Protein AF-A0A9W6P6D6-F1 (afdb_monomer_lite)

Organism: NCBI:txid1670832

Radius of gyration: 20.71 Å; chains: 1; bounding box: 41×40×72 Å

Secondary structure (DSSP, 8-state):
--------PPPPHHHHHHHHHHHHHHHHHHHH--HHHHHHHHHH-PPPPHHHHHHHHHHHHHTSSPPPTTPPPP-HHHHHHHHHHHHHHHHHHHHHHHHHHHHHHHTT--HHHHHHHTT-S-HHHHHHHHHHHHHHHHS--

pLDDT: mean 91.26, std 12.74, range [40.59, 98.44]

Structure (mmCIF, N/CA/C/O backbone):
data_AF-A0A9W6P6D6-F1
#
_entry.id   AF-A0A9W6P6D6-F1
#
loop_
_atom_site.group_PDB
_atom_site.id
_atom_site.type_symbol
_atom_site.label_atom_id
_atom_site.label_alt_id
_atom_site.label_comp_id
_atom_site.label_asym_id
_atom_site.label_entity_id
_atom_site.label_seq_id
_atom_site.pdbx_PDB_ins_code
_atom_site.Cartn_x
_atom_site.Cartn_y
_atom_site.Cartn_z
_atom_site.occupancy
_atom_site.B_iso_or_equiv
_atom_site.auth_seq_id
_atom_site.auth_comp_id
_atom_site.auth_asym_id
_atom_site.auth_atom_id
_atom_site.pdbx_PDB_model_num
ATOM 1 N N . MET A 1 1 ? -15.716 -27.590 -46.804 1.00 40.59 1 MET A N 1
ATOM 2 C CA . MET A 1 1 ? -14.599 -27.051 -46.006 1.00 40.59 1 MET A CA 1
ATOM 3 C C . MET A 1 1 ? -15.195 -25.918 -45.192 1.00 40.59 1 MET A C 1
ATOM 5 O O . MET A 1 1 ? -15.307 -24.810 -45.694 1.00 40.59 1 MET A O 1
ATOM 9 N N . THR A 1 2 ? -15.775 -26.248 -44.042 1.00 42.28 2 THR A N 1
ATOM 10 C CA . THR A 1 2 ? -16.502 -25.291 -43.199 1.00 42.28 2 THR A CA 1
ATOM 11 C C . THR A 1 2 ? -15.470 -24.690 -42.257 1.00 42.28 2 THR A C 1
ATOM 13 O O . THR A 1 2 ? -14.882 -25.422 -41.468 1.00 42.28 2 THR A O 1
ATOM 16 N N . GLN A 1 3 ? -15.152 -23.410 -42.443 1.00 51.62 3 GLN A N 1
ATOM 17 C CA . GLN A 1 3 ? -14.299 -22.668 -41.520 1.00 51.62 3 GLN A CA 1
ATOM 18 C C . GLN A 1 3 ? -15.080 -22.460 -40.224 1.00 51.62 3 GLN A C 1
ATOM 20 O O . GLN A 1 3 ? -16.169 -21.894 -40.255 1.00 51.62 3 GLN A O 1
ATOM 25 N N . ASP A 1 4 ? -14.519 -22.956 -39.124 1.00 48.38 4 ASP A N 1
ATOM 26 C CA . ASP A 1 4 ? -14.929 -22.610 -37.769 1.00 48.38 4 ASP A CA 1
ATOM 27 C C . ASP A 1 4 ? -14.768 -21.096 -37.581 1.00 48.38 4 ASP A C 1
ATOM 29 O O . ASP A 1 4 ? -13.649 -20.577 -37.531 1.00 48.38 4 ASP A O 1
ATOM 33 N N . ASP A 1 5 ? -15.893 -20.391 -37.481 1.00 54.53 5 ASP A N 1
ATOM 34 C CA . ASP A 1 5 ? -15.951 -19.043 -36.926 1.00 54.53 5 ASP A CA 1
ATOM 35 C C . ASP A 1 5 ? -15.635 -19.155 -35.430 1.00 54.53 5 ASP A C 1
ATOM 37 O O . ASP A 1 5 ? -16.515 -19.380 -34.599 1.00 54.53 5 ASP A O 1
ATOM 41 N N . ALA A 1 6 ? -14.350 -19.056 -35.082 1.00 57.62 6 ALA A N 1
ATOM 42 C CA . ALA A 1 6 ? -13.925 -18.942 -33.696 1.00 57.62 6 ALA A CA 1
ATOM 43 C C . ALA A 1 6 ? -14.524 -17.655 -33.106 1.00 57.62 6 ALA A C 1
ATOM 45 O O . ALA A 1 6 ? -14.069 -16.544 -33.384 1.00 57.62 6 ALA A O 1
ATOM 46 N N . GLU A 1 7 ? -15.587 -17.826 -32.324 1.00 60.75 7 GLU A N 1
ATOM 47 C CA . GLU A 1 7 ? -16.322 -16.769 -31.644 1.00 60.75 7 GLU A CA 1
ATOM 48 C C . GLU A 1 7 ? -15.357 -15.930 -30.788 1.00 60.75 7 GLU A C 1
ATOM 50 O O . GLU A 1 7 ? -14.690 -16.427 -29.878 1.00 60.75 7 GLU A O 1
ATOM 55 N N . PHE A 1 8 ? -15.232 -14.639 -31.108 1.00 62.75 8 PHE A N 1
ATOM 56 C CA . PHE A 1 8 ? -14.437 -13.706 -30.316 1.00 62.75 8 PHE A CA 1
ATOM 57 C C . PHE A 1 8 ? -15.121 -13.478 -28.961 1.00 62.75 8 PHE A C 1
ATOM 59 O O . PHE A 1 8 ? -16.024 -12.650 -28.828 1.00 62.75 8 PHE A O 1
ATOM 66 N N . THR A 1 9 ? -14.673 -14.196 -27.936 1.00 68.88 9 THR A N 1
ATOM 67 C CA . THR A 1 9 ? -15.113 -13.979 -26.555 1.00 68.88 9 THR A CA 1
ATOM 68 C C . THR A 1 9 ? -14.370 -12.779 -25.971 1.00 68.88 9 THR A C 1
ATOM 70 O O . THR A 1 9 ? -13.143 -12.788 -25.863 1.00 68.88 9 THR A O 1
ATOM 73 N N . ARG A 1 10 ? -15.097 -11.720 -25.578 1.00 64.44 10 ARG A N 1
ATOM 74 C CA . ARG A 1 10 ? -14.488 -10.597 -24.845 1.00 64.44 10 ARG A CA 1
ATOM 75 C C . ARG A 1 10 ? -13.901 -11.119 -23.528 1.00 64.44 10 ARG A C 1
ATOM 77 O O . ARG A 1 10 ? -14.631 -11.796 -22.806 1.00 64.44 10 ARG A O 1
ATOM 84 N N . PRO A 1 11 ? -12.645 -10.775 -23.185 1.00 69.88 11 PRO A N 1
ATOM 85 C CA . PRO A 1 11 ? -12.069 -11.154 -21.903 1.00 69.88 11 PRO A CA 1
ATOM 86 C C . PRO A 1 11 ? -12.940 -10.645 -20.759 1.00 69.88 11 PRO A C 1
ATOM 88 O O . PRO A 1 11 ? -13.434 -9.512 -20.822 1.00 69.88 11 PRO A O 1
ATOM 91 N N . ASP A 1 12 ? -13.088 -11.454 -19.711 1.00 79.62 12 ASP A N 1
ATOM 92 C CA . ASP A 1 12 ? -13.681 -11.007 -18.456 1.00 79.62 12 ASP A CA 1
ATOM 93 C C . ASP A 1 12 ? -12.944 -9.730 -17.994 1.00 79.62 12 ASP A C 1
ATOM 95 O O . ASP A 1 12 ? -11.715 -9.745 -17.847 1.00 79.62 12 ASP A O 1
ATOM 99 N N . PRO A 1 13 ? -13.647 -8.595 -17.800 1.00 76.62 13 PRO A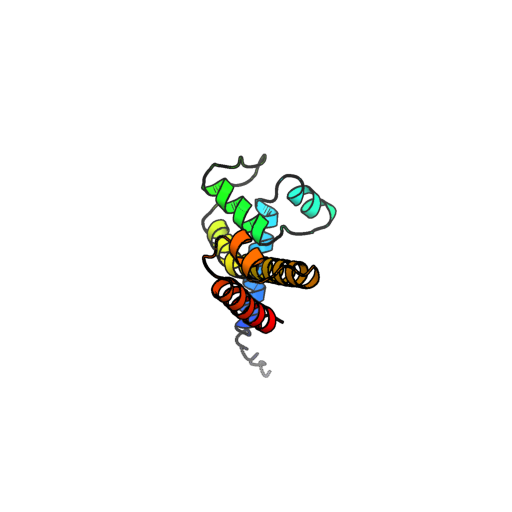 N 1
ATOM 100 C CA . PRO A 1 13 ? -13.029 -7.355 -17.346 1.00 76.62 13 PRO A CA 1
ATOM 101 C C . PRO A 1 13 ? -12.206 -7.521 -16.066 1.00 76.62 13 PRO A C 1
ATOM 103 O O . PRO A 1 13 ? -11.204 -6.817 -15.883 1.00 76.62 13 PRO A O 1
ATOM 106 N N . GLU A 1 14 ? -12.604 -8.442 -15.186 1.00 78.94 14 GLU A N 1
ATOM 107 C CA . GLU A 1 14 ? -11.880 -8.729 -13.958 1.00 78.94 14 GLU A CA 1
ATOM 108 C C . GLU A 1 14 ? -10.587 -9.503 -14.223 1.00 78.94 14 GLU A C 1
ATOM 110 O O . GLU A 1 14 ? -9.527 -9.117 -13.726 1.00 78.94 14 GLU A O 1
ATOM 115 N N . GLU A 1 15 ? -10.639 -10.537 -15.057 1.00 79.81 15 GLU A N 1
ATOM 116 C CA . GLU A 1 15 ? -9.456 -11.261 -15.518 1.00 79.81 15 GLU A CA 1
ATOM 117 C C . GLU A 1 15 ? -8.468 -10.334 -16.237 1.00 79.81 15 GLU A C 1
ATOM 119 O O . GLU A 1 15 ? -7.281 -10.305 -15.911 1.00 79.81 15 GLU A O 1
ATOM 124 N N . ALA A 1 16 ? -8.959 -9.484 -17.141 1.00 82.94 16 ALA A N 1
ATOM 125 C CA . ALA A 1 16 ? -8.139 -8.490 -17.825 1.00 82.94 16 ALA A CA 1
ATOM 126 C C . ALA A 1 16 ? -7.477 -7.518 -16.834 1.00 82.94 16 ALA A C 1
ATOM 128 O O . ALA A 1 16 ? -6.328 -7.115 -17.024 1.00 82.94 16 ALA A O 1
ATOM 129 N N . ARG A 1 17 ? -8.177 -7.144 -15.754 1.00 80.88 17 ARG A N 1
ATOM 130 C CA . ARG A 1 17 ? -7.610 -6.340 -14.664 1.00 80.88 17 ARG A CA 1
ATOM 131 C C . ARG A 1 17 ? -6.525 -7.110 -13.908 1.00 80.88 17 ARG A C 1
ATOM 133 O O . ARG A 1 17 ? -5.449 -6.546 -13.723 1.00 80.88 17 ARG A O 1
ATOM 140 N N . ARG A 1 18 ? -6.765 -8.366 -13.513 1.00 86.56 18 ARG A N 1
ATOM 141 C CA . ARG A 1 18 ? -5.768 -9.211 -12.823 1.00 86.56 18 ARG A CA 1
ATOM 142 C C . ARG A 1 18 ? -4.502 -9.379 -13.664 1.00 86.56 18 ARG A C 1
ATOM 144 O O . ARG A 1 18 ? -3.403 -9.166 -13.158 1.00 86.56 18 ARG A O 1
ATOM 151 N N . ASN A 1 19 ? -4.656 -9.644 -14.960 1.00 90.00 19 ASN A N 1
ATOM 152 C CA . ASN A 1 19 ? -3.536 -9.801 -15.889 1.00 90.00 19 ASN A CA 1
ATOM 153 C C . ASN A 1 19 ? -2.708 -8.513 -16.007 1.00 90.00 19 ASN A C 1
ATOM 155 O O . ASN A 1 19 ? -1.481 -8.570 -15.959 1.00 90.00 19 ASN A O 1
ATOM 159 N N . ARG A 1 20 ? -3.356 -7.338 -16.084 1.00 92.75 20 ARG A N 1
ATOM 160 C CA . ARG A 1 20 ? -2.651 -6.040 -16.077 1.00 92.75 20 ARG A CA 1
ATOM 161 C C . ARG A 1 20 ? -1.864 -5.813 -14.790 1.00 92.75 20 ARG A C 1
ATOM 163 O O . ARG A 1 20 ? -0.733 -5.344 -14.850 1.00 92.75 20 ARG A O 1
ATOM 170 N N . VAL A 1 21 ? -2.455 -6.146 -13.646 1.00 96.06 21 VAL A N 1
ATOM 171 C CA . VAL A 1 21 ? -1.824 -5.987 -12.331 1.00 96.06 21 VAL A CA 1
ATOM 172 C C . VAL A 1 21 ? -0.591 -6.886 -12.204 1.00 96.06 21 VAL A C 1
ATOM 174 O O . VAL A 1 21 ? 0.478 -6.408 -11.829 1.00 96.06 21 VAL A O 1
ATOM 177 N N . TYR A 1 22 ? -0.697 -8.160 -12.587 1.00 95.19 22 TYR A N 1
ATOM 178 C CA . TYR A 1 22 ? 0.441 -9.079 -12.562 1.00 95.19 22 TYR A CA 1
ATOM 179 C C . TYR A 1 22 ? 1.551 -8.654 -13.537 1.00 95.19 22 TYR A C 1
ATOM 181 O O . TYR A 1 22 ? 2.719 -8.593 -13.154 1.00 95.19 22 TYR A O 1
ATOM 189 N N . ALA A 1 23 ? 1.194 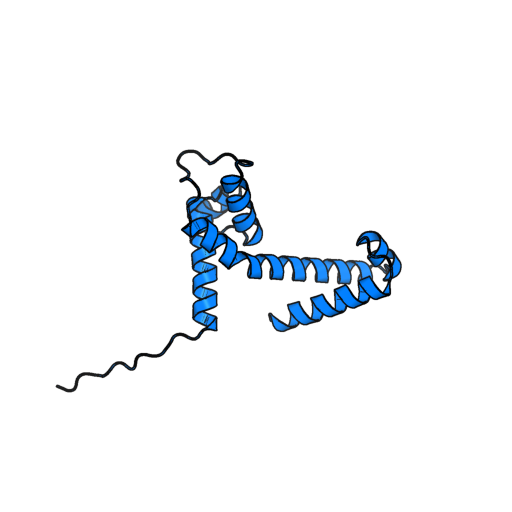-8.281 -14.770 1.00 97.50 23 ALA A N 1
ATOM 190 C CA . ALA A 1 23 ? 2.155 -7.798 -15.763 1.00 97.50 23 ALA A CA 1
ATOM 191 C C . ALA A 1 23 ? 2.887 -6.527 -15.297 1.00 97.50 23 ALA A C 1
ATOM 193 O O . ALA A 1 23 ? 4.097 -6.406 -15.487 1.00 97.50 23 ALA A O 1
ATOM 194 N N . ALA A 1 24 ? 2.174 -5.604 -14.642 1.00 98.31 24 ALA A N 1
ATOM 195 C CA . ALA A 1 24 ? 2.768 -4.417 -14.037 1.00 98.31 24 ALA A CA 1
ATOM 196 C C . ALA A 1 24 ? 3.789 -4.786 -12.949 1.00 98.31 24 ALA A C 1
ATOM 198 O O . ALA A 1 24 ? 4.905 -4.266 -12.960 1.00 98.31 24 ALA A O 1
ATOM 199 N N . LEU A 1 25 ? 3.446 -5.717 -12.052 1.00 98.31 25 LEU A N 1
ATOM 200 C CA . LEU A 1 25 ? 4.353 -6.159 -10.991 1.00 98.31 25 LEU A CA 1
ATOM 201 C C . LEU A 1 25 ? 5.621 -6.820 -11.547 1.00 98.31 25 LEU A C 1
ATOM 203 O O . LEU A 1 25 ? 6.719 -6.545 -11.058 1.00 98.31 25 LEU A O 1
ATOM 207 N N . MET A 1 26 ? 5.482 -7.659 -12.580 1.00 98.06 26 MET A N 1
ATOM 208 C CA . MET A 1 26 ? 6.623 -8.333 -13.212 1.00 98.06 26 MET A CA 1
ATOM 209 C C . MET A 1 26 ? 7.545 -7.333 -13.882 1.00 98.06 26 MET A C 1
ATOM 211 O O . MET A 1 26 ? 8.740 -7.337 -13.598 1.00 98.06 26 MET A O 1
ATOM 215 N N . ARG A 1 27 ? 6.988 -6.407 -14.671 1.00 97.81 27 ARG A N 1
ATOM 216 C CA . ARG A 1 27 ? 7.765 -5.350 -15.321 1.00 97.81 27 ARG A CA 1
ATOM 217 C C . ARG A 1 27 ? 8.631 -4.591 -14.316 1.00 97.81 27 ARG A C 1
ATOM 219 O O . ARG A 1 27 ? 9.829 -4.425 -14.540 1.00 97.81 27 ARG A O 1
ATOM 226 N N . LEU A 1 28 ? 8.027 -4.126 -13.222 1.00 98.31 28 LEU A N 1
ATOM 227 C CA . LEU A 1 28 ? 8.746 -3.333 -12.227 1.00 98.31 28 LEU A CA 1
ATOM 228 C C . LEU A 1 28 ? 9.773 -4.163 -11.462 1.00 98.31 28 LEU A C 1
ATOM 230 O O . LEU A 1 28 ? 10.871 -3.676 -11.212 1.00 98.31 28 LEU A O 1
ATOM 234 N N . THR A 1 29 ? 9.450 -5.413 -11.128 1.00 97.81 29 THR A N 1
ATOM 235 C CA . THR A 1 29 ? 10.397 -6.337 -10.485 1.00 97.81 29 THR A CA 1
ATOM 236 C C . THR A 1 29 ? 11.617 -6.566 -11.373 1.00 97.81 29 THR A C 1
ATOM 238 O O . THR A 1 29 ? 12.749 -6.389 -10.931 1.00 97.81 29 THR A O 1
ATOM 241 N N . GLU A 1 30 ? 11.406 -6.925 -12.637 1.00 96.38 30 GLU A N 1
ATOM 242 C CA . GLU A 1 30 ? 12.489 -7.232 -13.568 1.00 96.38 30 GLU A CA 1
ATOM 243 C C . GLU A 1 30 ? 13.424 -6.038 -13.761 1.00 96.38 30 GLU A C 1
ATOM 245 O O . GLU A 1 30 ? 14.647 -6.185 -13.661 1.00 96.38 30 GLU A O 1
ATOM 250 N N . ARG A 1 31 ? 12.845 -4.854 -13.979 1.00 97.00 31 ARG A N 1
ATOM 251 C CA . ARG A 1 31 ? 13.597 -3.632 -14.267 1.00 97.00 31 ARG A CA 1
ATOM 252 C C . ARG A 1 31 ? 14.245 -3.037 -13.024 1.00 97.00 31 ARG A C 1
ATOM 254 O O . ARG A 1 31 ? 15.428 -2.733 -13.071 1.00 97.00 31 ARG A O 1
ATOM 261 N N . HIS A 1 32 ? 13.518 -2.942 -11.912 1.00 97.62 32 HIS A N 1
ATOM 262 C CA . HIS A 1 32 ? 13.884 -2.037 -10.818 1.00 97.62 32 HIS A CA 1
ATOM 263 C C . HIS A 1 32 ? 14.105 -2.694 -9.454 1.00 97.62 32 HIS A C 1
ATOM 265 O O . HIS A 1 32 ? 14.446 -1.989 -8.503 1.00 97.62 32 HIS A O 1
ATOM 271 N N . ALA A 1 33 ? 13.947 -4.018 -9.318 1.00 95.88 33 ALA A N 1
ATOM 272 C CA . ALA A 1 33 ? 14.278 -4.685 -8.058 1.00 95.88 33 ALA A CA 1
ATOM 273 C C . ALA A 1 33 ? 15.735 -4.394 -7.653 1.00 95.88 33 ALA A C 1
ATOM 275 O O . ALA A 1 33 ? 16.653 -4.449 -8.477 1.00 95.88 33 ALA A O 1
ATOM 276 N N . ALA A 1 34 ? 15.959 -4.107 -6.374 1.00 93.75 34 ALA A N 1
ATOM 277 C CA . ALA A 1 34 ? 17.268 -3.747 -5.837 1.00 93.75 34 ALA A CA 1
ATOM 278 C C . ALA A 1 34 ? 17.502 -4.429 -4.484 1.00 93.75 34 ALA A C 1
ATOM 280 O O . ALA A 1 34 ? 16.553 -4.837 -3.816 1.00 93.75 34 ALA A O 1
ATOM 281 N N . GLY A 1 35 ? 18.768 -4.576 -4.084 1.00 92.75 35 GLY A N 1
ATOM 282 C CA . GLY A 1 35 ? 19.133 -5.193 -2.805 1.00 92.75 35 GLY A CA 1
ATOM 283 C C . GLY A 1 35 ? 18.494 -6.571 -2.610 1.00 92.75 35 GLY A C 1
ATOM 284 O O . GLY A 1 35 ? 18.610 -7.450 -3.466 1.00 92.75 35 GLY A O 1
ATOM 285 N N . GLU A 1 36 ? 17.790 -6.752 -1.494 1.00 94.62 36 GLU A N 1
ATOM 286 C CA . GLU A 1 36 ? 17.127 -8.019 -1.174 1.00 94.62 36 GLU A CA 1
ATOM 287 C C . GLU A 1 36 ? 16.024 -8.397 -2.169 1.00 94.62 36 GLU A C 1
ATOM 289 O O . GLU A 1 36 ? 15.865 -9.579 -2.464 1.00 94.62 36 GLU A O 1
ATOM 294 N N . ASP A 1 37 ? 15.285 -7.430 -2.722 1.00 95.75 37 ASP A N 1
ATOM 295 C CA . ASP A 1 37 ? 14.280 -7.708 -3.754 1.00 95.75 37 ASP A CA 1
ATOM 296 C C . ASP A 1 37 ? 14.925 -8.288 -5.014 1.00 95.75 37 ASP A C 1
ATOM 298 O O . ASP A 1 37 ? 14.406 -9.239 -5.602 1.00 95.75 37 ASP A O 1
ATOM 302 N N . ARG A 1 38 ? 16.098 -7.768 -5.402 1.00 95.62 38 ARG A N 1
ATOM 303 C CA . ARG A 1 38 ? 16.863 -8.315 -6.530 1.00 95.62 38 ARG A CA 1
ATOM 304 C C . ARG A 1 38 ? 17.327 -9.738 -6.237 1.00 95.62 38 ARG A C 1
ATOM 306 O O . ARG A 1 38 ? 17.207 -10.593 -7.111 1.00 95.62 38 ARG A O 1
ATOM 313 N N . ALA A 1 39 ? 17.824 -10.003 -5.029 1.00 95.81 39 ALA A N 1
ATOM 314 C CA . ALA A 1 39 ? 18.244 -11.344 -4.625 1.00 95.81 39 ALA A CA 1
ATOM 315 C C . ALA A 1 39 ? 17.065 -12.335 -4.647 1.00 95.81 39 ALA A C 1
ATOM 317 O O . ALA A 1 39 ? 17.146 -13.380 -5.294 1.00 95.81 39 ALA A O 1
ATOM 318 N N . ARG A 1 40 ? 15.925 -11.969 -4.040 1.00 96.75 40 ARG A N 1
ATOM 319 C CA . ARG A 1 40 ? 14.683 -12.765 -4.052 1.00 96.75 40 ARG A CA 1
ATOM 320 C C . ARG A 1 40 ? 14.205 -13.077 -5.469 1.00 96.75 40 ARG A C 1
ATOM 322 O O . ARG A 1 40 ? 13.827 -14.219 -5.750 1.00 96.75 40 ARG A O 1
ATOM 329 N N . TRP A 1 41 ? 14.249 -12.092 -6.363 1.00 96.25 41 TRP A N 1
ATOM 330 C CA . TRP A 1 41 ? 13.867 -12.280 -7.757 1.00 96.25 41 TRP A CA 1
ATOM 331 C C . TRP A 1 41 ? 14.810 -13.240 -8.488 1.00 96.25 41 TRP A C 1
ATOM 333 O O . TRP A 1 41 ? 14.349 -14.201 -9.106 1.00 96.25 41 TRP A O 1
ATOM 343 N N . SER A 1 42 ? 16.121 -13.021 -8.391 1.00 94.88 42 SER A N 1
ATOM 344 C CA . SER A 1 42 ? 17.122 -13.829 -9.093 1.00 94.88 42 SER A CA 1
ATOM 345 C C . SER A 1 42 ? 17.158 -15.279 -8.606 1.00 94.88 42 SER A C 1
ATOM 347 O O . SER A 1 42 ? 17.248 -16.195 -9.421 1.00 94.88 42 SER A O 1
ATOM 349 N N . GLU A 1 43 ? 17.060 -15.501 -7.294 1.00 96.88 43 GLU A N 1
ATOM 350 C CA . GLU A 1 43 ? 17.191 -16.833 -6.693 1.00 96.88 43 GLU A CA 1
ATOM 351 C C . GLU A 1 43 ? 15.888 -17.632 -6.710 1.00 96.88 43 GLU A C 1
ATOM 353 O O . GLU A 1 43 ? 15.904 -18.848 -6.893 1.00 96.88 43 GLU A O 1
ATOM 358 N N . ARG A 1 44 ? 14.752 -16.968 -6.472 1.00 96.12 44 ARG A N 1
ATOM 359 C CA . ARG A 1 44 ? 13.478 -17.645 -6.177 1.00 96.12 44 ARG A CA 1
ATOM 360 C C . ARG A 1 44 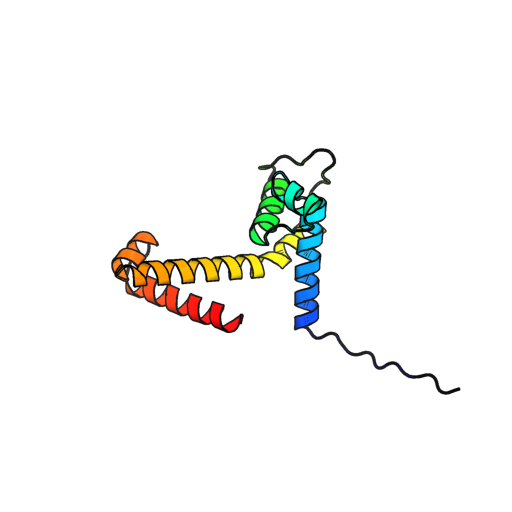? 12.350 -17.261 -7.120 1.00 96.12 44 ARG A C 1
ATOM 362 O O . ARG A 1 44 ? 11.237 -17.741 -6.932 1.00 96.12 44 ARG A O 1
ATOM 369 N N . ARG A 1 45 ? 12.609 -16.382 -8.098 1.00 95.38 45 ARG A N 1
ATOM 370 C CA . ARG A 1 45 ? 11.573 -15.779 -8.958 1.00 95.38 45 ARG A CA 1
ATOM 371 C C . ARG A 1 45 ? 10.434 -15.169 -8.144 1.00 95.38 45 ARG A C 1
ATOM 373 O O . ARG A 1 45 ? 9.284 -15.154 -8.572 1.00 95.38 45 ARG A O 1
ATOM 380 N N . MET A 1 46 ? 10.768 -14.670 -6.955 1.00 96.88 46 MET A N 1
ATOM 381 C CA . MET A 1 46 ? 9.814 -14.030 -6.069 1.00 96.88 46 MET A CA 1
ATOM 382 C C . MET A 1 46 ? 9.773 -12.541 -6.406 1.00 96.88 46 MET A C 1
ATOM 384 O O . MET A 1 46 ? 10.808 -11.880 -6.291 1.00 96.88 46 MET A O 1
ATOM 388 N N . PRO A 1 47 ? 8.625 -12.019 -6.861 1.00 97.38 47 PRO A N 1
ATOM 389 C CA . PRO A 1 47 ? 8.527 -10.619 -7.221 1.00 97.38 47 PRO A CA 1
ATOM 390 C C . PRO A 1 47 ? 8.536 -9.704 -6.001 1.00 97.38 47 PRO A C 1
ATOM 392 O O . PRO A 1 47 ? 8.306 -10.150 -4.872 1.00 97.38 47 PRO A O 1
ATOM 395 N N . MET A 1 48 ? 8.777 -8.414 -6.249 1.00 97.69 48 MET A N 1
ATOM 396 C CA . MET A 1 48 ? 8.597 -7.388 -5.223 1.00 97.69 48 MET A CA 1
ATOM 397 C C . MET A 1 48 ? 7.169 -7.434 -4.675 1.00 97.69 48 MET A C 1
ATOM 399 O O . MET A 1 48 ? 6.237 -7.853 -5.366 1.00 97.69 48 MET A O 1
ATOM 403 N N . GLN A 1 49 ? 6.982 -6.961 -3.446 1.00 96.06 49 GLN A N 1
ATOM 404 C CA . GLN A 1 49 ? 5.633 -6.671 -2.969 1.00 96.06 49 GLN A CA 1
ATOM 405 C C . GLN A 1 49 ? 5.076 -5.445 -3.717 1.00 96.06 49 GLN A C 1
ATOM 407 O O . GLN A 1 49 ? 5.852 -4.551 -4.074 1.00 96.06 49 GLN A O 1
ATOM 412 N N . PRO A 1 50 ? 3.754 -5.358 -3.960 1.00 96.62 50 PRO A N 1
ATOM 413 C CA . PRO A 1 50 ? 3.145 -4.238 -4.679 1.00 96.62 50 PRO A CA 1
ATOM 414 C C . PRO A 1 50 ? 3.541 -2.867 -4.125 1.00 96.62 50 PRO A C 1
ATOM 416 O O . PRO A 1 50 ? 3.902 -1.975 -4.895 1.00 96.62 50 PRO A O 1
ATOM 419 N N . PHE A 1 51 ? 3.526 -2.701 -2.798 1.00 97.25 51 PHE A N 1
ATOM 420 C CA . PHE A 1 51 ? 3.953 -1.453 -2.163 1.00 97.25 51 PHE A CA 1
ATOM 421 C C . PHE A 1 51 ? 5.433 -1.134 -2.421 1.00 97.25 51 PHE A C 1
ATOM 423 O O . PHE A 1 51 ? 5.758 -0.000 -2.776 1.00 97.25 51 PHE A O 1
ATOM 430 N N . ASP A 1 52 ? 6.322 -2.122 -2.306 1.00 97.38 52 ASP A N 1
ATOM 431 C CA . ASP A 1 52 ? 7.754 -1.930 -2.552 1.00 97.38 52 ASP A CA 1
ATOM 432 C C . ASP A 1 52 ? 8.045 -1.581 -4.014 1.00 97.38 52 ASP A C 1
ATOM 434 O O . ASP A 1 52 ? 8.853 -0.692 -4.280 1.00 97.38 52 ASP A O 1
ATOM 438 N N . ALA A 1 53 ? 7.325 -2.186 -4.963 1.00 98.12 53 ALA A N 1
ATOM 439 C CA . ALA A 1 53 ? 7.430 -1.841 -6.378 1.00 98.12 53 ALA A CA 1
ATOM 440 C C . ALA A 1 53 ? 7.000 -0.386 -6.651 1.00 98.12 53 ALA A C 1
ATOM 442 O O . ALA A 1 53 ? 7.705 0.351 -7.345 1.00 98.12 53 ALA A O 1
ATOM 443 N N . VAL A 1 54 ? 5.874 0.055 -6.070 1.00 98.38 54 VAL A N 1
ATOM 444 C CA . VAL A 1 54 ? 5.395 1.448 -6.177 1.00 98.38 54 VAL A CA 1
ATOM 445 C C . VAL A 1 54 ? 6.394 2.424 -5.553 1.00 98.38 54 VAL A C 1
ATOM 447 O O . VAL A 1 54 ? 6.697 3.464 -6.148 1.00 98.38 54 VAL A O 1
ATOM 450 N N . ARG A 1 55 ? 6.930 2.090 -4.374 1.00 97.56 55 ARG A N 1
ATOM 451 C CA . ARG A 1 55 ? 7.918 2.908 -3.665 1.00 97.56 55 ARG A CA 1
ATOM 452 C C . ARG A 1 55 ? 9.214 3.025 -4.463 1.00 97.56 55 ARG A C 1
ATOM 454 O O . ARG A 1 55 ? 9.676 4.138 -4.679 1.00 97.56 55 ARG A O 1
ATOM 461 N N . ARG A 1 56 ? 9.750 1.913 -4.979 1.00 97.38 56 ARG A N 1
ATOM 462 C CA . ARG A 1 56 ? 10.987 1.896 -5.773 1.00 97.38 56 ARG A CA 1
ATOM 463 C C . ARG A 1 56 ? 10.895 2.798 -7.002 1.00 97.38 56 ARG A C 1
ATOM 465 O O . ARG A 1 56 ? 11.799 3.598 -7.222 1.00 97.38 56 ARG A O 1
ATOM 472 N N . VAL A 1 57 ? 9.805 2.709 -7.769 1.00 98.25 57 VAL A N 1
ATOM 473 C CA . VAL A 1 57 ? 9.593 3.579 -8.941 1.00 98.25 57 VAL A CA 1
ATOM 474 C C . VAL A 1 57 ? 9.461 5.043 -8.529 1.00 98.25 57 VAL A C 1
ATOM 476 O O . VAL A 1 57 ? 10.061 5.904 -9.166 1.00 98.25 57 VAL A O 1
ATOM 479 N N . SER A 1 58 ? 8.714 5.329 -7.458 1.00 97.81 58 SER A N 1
ATOM 480 C CA . SER A 1 58 ? 8.562 6.695 -6.935 1.00 97.81 58 SER A CA 1
ATOM 481 C C . SER A 1 58 ? 9.906 7.297 -6.524 1.00 97.81 58 SER A C 1
ATOM 483 O O . SER A 1 58 ? 10.208 8.427 -6.899 1.00 97.81 58 SER A O 1
ATOM 485 N N . ASP A 1 59 ? 10.730 6.530 -5.808 1.00 97.69 59 ASP A N 1
ATOM 486 C CA . ASP A 1 59 ? 12.029 6.988 -5.318 1.00 97.69 59 ASP A CA 1
ATOM 487 C C . ASP A 1 59 ? 13.021 7.239 -6.467 1.00 97.69 59 ASP A C 1
ATOM 489 O O . ASP A 1 59 ? 13.743 8.237 -6.475 1.00 97.69 59 ASP A O 1
ATOM 493 N N . LEU A 1 60 ? 13.032 6.365 -7.479 1.00 97.31 60 LEU A N 1
ATOM 494 C CA . LEU A 1 60 ? 13.842 6.550 -8.686 1.00 97.31 60 LEU A CA 1
ATOM 495 C C . LEU A 1 60 ? 13.386 7.766 -9.500 1.00 97.31 60 LEU A C 1
ATOM 497 O O . LEU A 1 60 ? 14.215 8.571 -9.918 1.00 97.31 60 LEU A O 1
ATOM 501 N N . ALA A 1 61 ? 12.075 7.928 -9.702 1.00 96.56 61 ALA A N 1
ATOM 502 C CA . ALA A 1 61 ? 11.516 9.054 -10.448 1.00 96.56 61 ALA A CA 1
ATOM 503 C C . ALA A 1 61 ? 11.752 10.400 -9.740 1.00 96.56 61 ALA A C 1
ATOM 505 O O . ALA A 1 61 ? 11.944 11.419 -10.402 1.00 96.56 61 ALA A O 1
ATOM 506 N N . ALA A 1 62 ? 11.757 10.405 -8.404 1.00 96.50 62 ALA A N 1
ATOM 507 C CA . ALA A 1 62 ? 12.055 11.582 -7.591 1.00 96.50 62 ALA A CA 1
ATOM 508 C C . ALA A 1 62 ? 13.564 11.850 -7.423 1.00 96.50 62 ALA A C 1
ATOM 510 O O . ALA A 1 62 ? 13.937 12.909 -6.919 1.00 96.50 62 ALA A O 1
ATOM 511 N N . GLY A 1 63 ? 14.430 10.907 -7.810 1.00 94.69 63 GLY A N 1
ATOM 512 C CA . GLY A 1 63 ? 15.877 10.983 -7.589 1.00 94.69 63 GLY A CA 1
ATOM 513 C C . GLY A 1 63 ? 16.303 10.795 -6.127 1.00 94.69 63 GLY A C 1
ATOM 514 O O . GLY A 1 63 ? 17.436 11.117 -5.778 1.00 94.69 63 GLY A O 1
ATOM 515 N N . SER A 1 64 ? 15.417 10.290 -5.261 1.00 95.38 64 SER A N 1
ATOM 516 C CA . SER A 1 64 ? 15.725 9.973 -3.858 1.00 95.38 64 SER A CA 1
ATOM 517 C C . SER A 1 64 ? 16.389 8.604 -3.689 1.00 95.38 64 SER A C 1
ATOM 519 O O . SER A 1 64 ? 16.962 8.333 -2.634 1.00 95.38 64 SER A O 1
ATOM 521 N N . ALA A 1 65 ? 16.357 7.756 -4.720 1.00 93.62 65 ALA A N 1
ATOM 522 C CA . ALA A 1 65 ? 17.124 6.519 -4.785 1.00 93.62 65 ALA A CA 1
ATOM 523 C C . ALA A 1 65 ? 18.056 6.492 -5.998 1.00 93.62 65 ALA A C 1
ATOM 525 O O . ALA A 1 65 ? 17.715 6.966 -7.080 1.00 93.62 65 ALA A O 1
ATOM 526 N N . LEU A 1 66 ? 19.224 5.873 -5.818 1.00 89.00 66 LEU A N 1
ATOM 527 C CA . LEU A 1 66 ? 20.152 5.623 -6.914 1.00 89.00 66 LEU A CA 1
ATOM 528 C C . LEU A 1 66 ? 19.693 4.395 -7.730 1.00 89.00 66 LEU A C 1
ATOM 530 O O . LEU A 1 66 ? 19.263 3.389 -7.139 1.00 89.00 66 LEU A O 1
ATOM 534 N N . PRO A 1 67 ? 19.762 4.461 -9.072 1.00 90.38 67 PRO A N 1
ATOM 535 C CA . PRO A 1 67 ? 19.609 3.283 -9.916 1.00 90.38 67 PRO A CA 1
ATOM 536 C C . PRO A 1 67 ? 20.775 2.314 -9.675 1.00 90.38 67 PRO A C 1
ATOM 538 O O . PRO A 1 67 ? 21.886 2.736 -9.344 1.00 90.38 67 PRO A O 1
ATOM 541 N N . GLY A 1 68 ? 20.513 1.015 -9.804 1.00 86.69 68 GLY A N 1
ATOM 542 C CA . GLY A 1 68 ? 21.560 -0.001 -9.846 1.00 86.69 68 GLY A CA 1
ATOM 543 C C . GLY A 1 68 ? 22.437 0.127 -11.094 1.00 86.69 68 GLY A C 1
ATOM 544 O O . GLY A 1 68 ? 22.104 0.839 -12.042 1.00 86.69 68 GLY A O 1
ATOM 545 N N . GLU A 1 69 ? 23.562 -0.585 -11.095 1.00 80.19 69 GLU A N 1
ATOM 546 C CA . GLU A 1 69 ? 24.401 -0.723 -12.287 1.00 80.19 69 GLU A CA 1
ATOM 547 C C . GLU A 1 69 ? 23.571 -1.348 -13.422 1.00 80.19 69 GLU A C 1
ATOM 549 O O . GLU A 1 69 ? 22.854 -2.326 -13.203 1.00 80.19 69 GLU A O 1
ATOM 554 N N . ASP A 1 70 ? 23.599 -0.717 -14.598 1.00 85.44 70 ASP A N 1
ATOM 555 C CA . ASP A 1 70 ? 22.790 -1.060 -15.779 1.00 85.44 70 ASP A CA 1
ATOM 556 C C . ASP A 1 70 ? 21.258 -1.016 -15.595 1.00 85.44 70 ASP A C 1
ATOM 558 O O . ASP A 1 70 ? 20.506 -1.469 -16.464 1.00 85.44 70 ASP A O 1
ATOM 562 N N . GLU A 1 71 ? 20.755 -0.438 -14.499 1.00 91.12 71 GLU A N 1
ATOM 563 C CA . GLU A 1 71 ? 19.318 -0.254 -14.315 1.00 91.12 71 GLU A CA 1
ATOM 564 C C . GLU A 1 71 ? 18.798 0.839 -15.266 1.00 91.12 71 GLU A C 1
ATOM 566 O O . GLU A 1 71 ? 19.274 1.980 -15.225 1.00 91.12 71 GLU A O 1
ATOM 571 N N . PRO A 1 72 ? 17.809 0.536 -16.128 1.00 91.69 72 PRO A N 1
ATOM 572 C CA . PRO A 1 72 ? 17.255 1.534 -17.028 1.00 91.69 72 PRO A CA 1
ATOM 573 C C . PRO A 1 72 ? 16.571 2.652 -16.236 1.00 91.69 72 PRO A C 1
ATOM 575 O O . PRO A 1 72 ? 15.950 2.410 -15.201 1.00 91.69 72 PRO A O 1
ATOM 578 N N . ALA A 1 73 ? 16.626 3.880 -16.755 1.00 94.44 73 ALA A N 1
ATOM 579 C CA . ALA A 1 73 ? 15.857 4.985 -16.192 1.00 94.44 73 ALA A CA 1
ATOM 580 C C . ALA A 1 73 ? 14.351 4.665 -16.204 1.00 94.44 73 ALA A C 1
ATOM 582 O O . ALA A 1 73 ? 13.855 4.003 -17.122 1.00 94.44 73 ALA A O 1
ATOM 583 N N . VAL A 1 74 ? 13.634 5.166 -15.194 1.00 97.75 74 VAL A N 1
ATOM 584 C CA . VAL A 1 74 ? 12.172 5.046 -15.104 1.00 97.75 74 VAL A CA 1
ATOM 585 C C . VAL A 1 74 ? 11.530 5.694 -16.327 1.00 97.75 74 VAL A C 1
ATOM 587 O O . VAL A 1 74 ? 11.757 6.873 -16.606 1.00 97.75 74 VAL A O 1
ATOM 590 N N . ASP A 1 75 ? 10.703 4.929 -17.036 1.00 97.69 75 ASP A N 1
ATOM 591 C CA . ASP A 1 75 ? 9.948 5.402 -18.194 1.00 97.69 75 ASP A CA 1
ATOM 592 C C . ASP A 1 75 ? 8.440 5.552 -17.902 1.00 97.69 75 ASP A C 1
ATOM 594 O O . ASP A 1 75 ? 7.932 5.245 -16.820 1.00 97.69 75 ASP A O 1
ATOM 598 N N . ALA A 1 76 ? 7.682 6.057 -18.880 1.00 98.12 76 ALA A N 1
ATOM 599 C CA . ALA A 1 76 ? 6.239 6.263 -18.729 1.00 98.12 76 ALA A CA 1
ATOM 600 C C . ALA A 1 76 ? 5.456 4.951 -18.509 1.00 98.12 76 ALA A C 1
ATOM 602 O O . ALA A 1 76 ? 4.399 4.955 -17.868 1.00 98.12 76 ALA A O 1
ATOM 603 N N . ALA A 1 77 ? 5.957 3.825 -19.024 1.00 98.06 77 ALA A N 1
ATOM 604 C CA . ALA A 1 77 ? 5.335 2.523 -18.816 1.00 98.06 77 ALA A CA 1
ATOM 605 C C . ALA A 1 77 ? 5.600 2.006 -17.394 1.00 98.06 77 ALA A C 1
ATOM 607 O O . ALA A 1 77 ? 4.717 1.377 -16.814 1.00 98.06 77 ALA A O 1
ATOM 608 N N . ASP A 1 78 ? 6.743 2.342 -16.797 1.00 98.38 78 ASP A N 1
ATOM 609 C CA . ASP A 1 78 ? 7.038 2.073 -15.387 1.00 98.38 78 ASP A CA 1
ATOM 610 C C . ASP A 1 78 ? 6.121 2.887 -14.461 1.00 98.38 78 ASP A C 1
ATOM 612 O O . ASP A 1 78 ? 5.534 2.338 -13.528 1.00 98.38 78 ASP A O 1
ATOM 616 N N . LEU A 1 79 ? 5.887 4.170 -14.766 1.00 98.44 79 LEU A N 1
ATOM 617 C CA . LEU A 1 79 ? 4.919 4.994 -14.025 1.00 98.44 79 LEU A CA 1
ATOM 618 C C . LEU A 1 79 ? 3.487 4.450 -14.142 1.00 98.44 79 LEU A C 1
ATOM 620 O O . LEU A 1 79 ? 2.753 4.384 -13.156 1.00 98.44 79 LEU A O 1
ATOM 624 N N . THR A 1 80 ? 3.091 4.014 -15.339 1.00 98.44 80 THR A N 1
ATOM 625 C CA . THR A 1 80 ? 1.772 3.402 -15.572 1.00 98.44 80 THR A CA 1
ATOM 626 C C . THR A 1 80 ? 1.630 2.078 -14.818 1.00 98.44 80 THR A C 1
ATOM 628 O O . THR A 1 80 ? 0.584 1.811 -14.217 1.00 98.44 80 THR A O 1
ATOM 631 N N . ALA A 1 81 ? 2.683 1.257 -14.801 1.00 98.44 81 ALA A N 1
ATOM 632 C CA . ALA A 1 81 ? 2.725 0.026 -14.024 1.00 98.44 81 ALA A CA 1
ATOM 633 C C . ALA A 1 81 ? 2.605 0.320 -12.519 1.00 98.44 81 ALA A C 1
ATOM 635 O O . ALA A 1 81 ?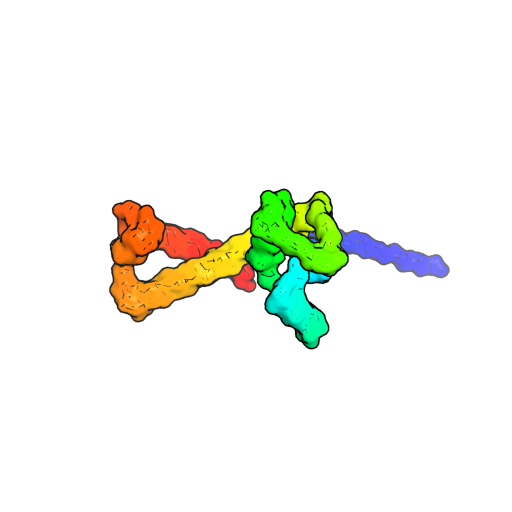 1.779 -0.295 -11.849 1.00 98.44 81 ALA A O 1
ATOM 636 N N . ALA A 1 82 ? 3.324 1.319 -11.999 1.00 98.44 82 ALA A N 1
ATOM 637 C CA . ALA A 1 82 ? 3.224 1.717 -10.596 1.00 98.44 82 ALA A CA 1
ATOM 638 C C . ALA A 1 82 ? 1.801 2.180 -10.235 1.00 98.44 82 ALA A C 1
ATOM 640 O O . ALA A 1 82 ? 1.224 1.696 -9.263 1.00 98.44 82 ALA A O 1
ATOM 641 N N . LEU A 1 83 ? 1.178 3.034 -11.056 1.00 98.00 83 LEU A N 1
ATOM 642 C CA . LEU A 1 83 ? -0.217 3.458 -10.865 1.00 98.00 83 LEU A CA 1
ATOM 643 C C . LEU A 1 83 ? -1.200 2.278 -10.892 1.00 98.00 83 LEU A C 1
ATOM 645 O O . LEU A 1 83 ? -2.162 2.261 -10.124 1.00 98.00 83 LEU A O 1
ATOM 649 N N . THR A 1 84 ? -0.938 1.274 -11.733 1.00 97.81 84 THR A N 1
ATOM 650 C CA . THR A 1 84 ? -1.740 0.042 -11.805 1.00 97.81 84 THR A CA 1
ATOM 651 C C . THR A 1 84 ? -1.679 -0.760 -10.500 1.00 97.81 84 THR A C 1
ATOM 653 O O . THR A 1 84 ? -2.666 -1.397 -10.135 1.00 97.81 84 THR A O 1
ATOM 656 N N . LEU A 1 85 ? -0.558 -0.708 -9.772 1.00 98.06 85 LEU A N 1
ATOM 657 C CA . LEU A 1 85 ? -0.365 -1.425 -8.507 1.00 98.06 85 LEU A CA 1
ATOM 658 C C . LEU A 1 85 ? -0.904 -0.682 -7.278 1.00 98.06 85 LEU A C 1
ATOM 660 O O . LEU A 1 85 ? -1.125 -1.318 -6.249 1.00 98.06 85 LEU A O 1
ATOM 664 N N . VAL A 1 86 ? -1.163 0.630 -7.360 1.00 97.31 86 VAL A N 1
ATOM 665 C CA . VAL A 1 86 ? -1.642 1.435 -6.215 1.00 97.31 86 VAL A CA 1
ATOM 666 C C . VAL A 1 86 ? -2.884 0.840 -5.531 1.00 97.31 86 VAL A C 1
ATOM 668 O O . VAL A 1 86 ? -2.895 0.796 -4.299 1.00 97.31 86 VAL A O 1
ATOM 671 N N . PRO A 1 87 ? -3.929 0.369 -6.246 1.00 95.50 87 PRO A N 1
ATOM 672 C CA . PRO A 1 87 ? -5.081 -0.251 -5.593 1.00 95.50 87 PRO A CA 1
ATOM 673 C C . PRO A 1 87 ? -4.723 -1.516 -4.806 1.00 95.50 87 PRO A C 1
ATOM 675 O O . PRO A 1 87 ? -5.235 -1.694 -3.707 1.00 95.50 87 PRO A O 1
ATOM 678 N N . TRP A 1 88 ? -3.818 -2.354 -5.324 1.00 95.31 88 TRP A N 1
ATOM 679 C CA . TRP A 1 88 ? -3.372 -3.561 -4.622 1.00 95.31 88 TRP A CA 1
ATOM 680 C C . TRP A 1 88 ? -2.550 -3.198 -3.381 1.00 95.31 88 TRP A C 1
ATOM 682 O O . TRP A 1 88 ? -2.872 -3.647 -2.286 1.00 95.31 88 TRP A O 1
ATOM 692 N N . ALA A 1 89 ? -1.578 -2.292 -3.504 1.00 96.50 89 ALA A N 1
ATOM 693 C CA . ALA A 1 89 ? -0.802 -1.828 -2.352 1.00 96.50 89 ALA A CA 1
ATOM 694 C C . ALA A 1 89 ? -1.695 -1.217 -1.248 1.00 96.50 89 ALA A C 1
ATOM 696 O O . ALA A 1 89 ? -1.443 -1.404 -0.059 1.00 96.50 89 ALA A O 1
ATOM 697 N N . ARG A 1 90 ? -2.772 -0.509 -1.625 1.00 95.31 90 ARG A N 1
ATOM 698 C CA . ARG A 1 90 ? -3.770 0.006 -0.670 1.00 95.31 90 ARG A CA 1
ATOM 699 C C . ARG A 1 90 ? -4.563 -1.107 0.004 1.00 95.31 90 ARG A C 1
ATOM 701 O O . ARG A 1 90 ? -4.760 -1.021 1.209 1.00 95.31 90 ARG A O 1
ATOM 708 N N . ALA A 1 91 ? -4.981 -2.127 -0.742 1.00 94.00 91 ALA A N 1
ATOM 709 C CA . ALA A 1 91 ? -5.673 -3.286 -0.185 1.00 94.00 91 ALA A CA 1
ATOM 710 C C . ALA A 1 91 ? -4.800 -4.018 0.850 1.00 94.00 91 ALA A C 1
ATOM 712 O O . ALA A 1 91 ? -5.266 -4.325 1.945 1.00 94.00 91 ALA A O 1
ATOM 713 N N . GLU A 1 92 ? -3.510 -4.218 0.560 1.00 94.44 92 GLU A N 1
ATOM 714 C CA . GLU A 1 92 ? -2.560 -4.819 1.509 1.00 94.44 92 GLU A CA 1
ATOM 715 C C . GLU A 1 92 ? -2.405 -3.973 2.779 1.00 94.44 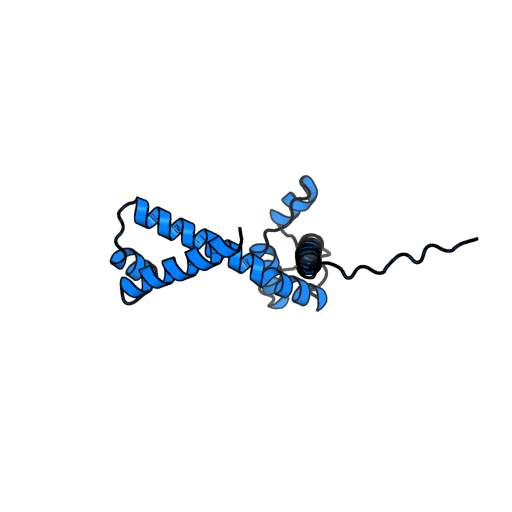92 GLU A C 1
ATOM 717 O O . GLU A 1 92 ? -2.425 -4.503 3.892 1.00 94.44 92 GLU A O 1
ATOM 722 N N . PHE A 1 93 ? -2.311 -2.647 2.637 1.00 95.06 93 PHE A N 1
ATOM 723 C CA . PHE A 1 93 ? -2.225 -1.746 3.785 1.00 95.06 93 PHE A CA 1
ATOM 724 C C . PHE A 1 93 ? -3.525 -1.709 4.602 1.00 95.06 93 PHE A C 1
ATOM 726 O O . PHE A 1 93 ? -3.476 -1.732 5.831 1.00 95.06 93 PHE A O 1
ATOM 733 N N . ASP A 1 94 ? -4.685 -1.698 3.940 1.00 95.69 94 ASP A N 1
ATOM 734 C CA . ASP A 1 94 ? -5.993 -1.764 4.596 1.00 95.69 94 ASP A CA 1
ATOM 735 C C . ASP A 1 94 ? -6.121 -3.070 5.408 1.00 95.69 94 ASP A C 1
ATOM 737 O O . ASP A 1 94 ? -6.592 -3.045 6.547 1.00 95.69 94 ASP A O 1
ATOM 741 N N . GLN A 1 95 ? -5.661 -4.207 4.869 1.00 94.75 95 GLN A N 1
ATOM 742 C CA . GLN A 1 95 ? -5.640 -5.493 5.579 1.00 94.75 95 GLN A CA 1
ATOM 743 C C . GLN A 1 95 ? -4.708 -5.470 6.796 1.00 94.75 95 GLN A C 1
ATOM 745 O O . GLN A 1 95 ? -5.102 -5.915 7.877 1.00 94.75 95 GLN A O 1
ATOM 750 N N . LEU A 1 96 ? -3.499 -4.918 6.646 1.00 96.31 96 LEU A N 1
ATOM 751 C CA . LEU A 1 96 ? -2.557 -4.752 7.754 1.00 96.31 96 LEU A CA 1
ATOM 752 C C . LEU A 1 96 ? -3.159 -3.885 8.867 1.00 96.31 96 LEU A C 1
ATOM 754 O O . LEU A 1 96 ? -3.068 -4.229 10.047 1.00 96.31 96 LEU A O 1
ATOM 758 N N . GLU A 1 97 ? -3.803 -2.779 8.496 1.00 97.25 97 GLU A N 1
ATOM 759 C CA . GLU A 1 97 ? -4.441 -1.876 9.445 1.00 97.25 97 GLU A CA 1
ATOM 760 C C . GLU A 1 97 ? -5.595 -2.555 10.196 1.00 97.25 97 GLU A C 1
ATOM 762 O O . GLU A 1 97 ? -5.668 -2.441 11.420 1.00 97.25 97 GLU A O 1
ATOM 767 N N . VAL A 1 98 ? -6.461 -3.309 9.507 1.00 97.44 98 VAL A N 1
ATOM 768 C CA . VAL A 1 98 ? -7.518 -4.100 10.167 1.00 97.44 98 VAL A CA 1
ATOM 769 C C . VAL A 1 98 ? -6.913 -5.082 11.167 1.00 97.44 98 VAL A C 1
ATOM 771 O O . VAL A 1 98 ? -7.338 -5.101 12.321 1.00 97.44 98 VAL A O 1
ATOM 774 N N . GLY A 1 99 ? -5.879 -5.830 10.771 1.00 96.75 99 GLY A N 1
ATOM 775 C CA . GLY A 1 99 ? -5.203 -6.774 11.660 1.00 96.75 99 GLY A CA 1
ATOM 776 C C . GLY A 1 99 ? -4.608 -6.101 12.902 1.00 96.75 99 GLY A C 1
ATOM 777 O O . GLY A 1 99 ? -4.745 -6.615 14.012 1.00 96.75 99 GLY A O 1
ATOM 778 N N . LEU A 1 100 ? -3.998 -4.921 12.753 1.00 97.81 100 LEU A N 1
ATOM 779 C CA . LEU A 1 100 ? -3.496 -4.129 13.882 1.00 97.81 100 LEU A CA 1
ATOM 780 C C . LEU A 1 100 ? -4.623 -3.695 14.825 1.00 97.81 100 LEU A C 1
ATOM 782 O O . LEU A 1 100 ? -4.497 -3.861 16.038 1.00 97.81 100 LEU A O 1
ATOM 786 N N . LEU A 1 101 ? -5.740 -3.202 14.286 1.00 97.69 101 LEU A N 1
ATOM 787 C CA . LEU A 1 101 ? -6.902 -2.801 15.081 1.00 97.69 101 LEU A CA 1
ATOM 788 C C . LEU A 1 101 ? -7.491 -3.987 15.855 1.00 97.69 101 LEU A C 1
ATOM 790 O O . LEU A 1 101 ? -7.760 -3.870 17.053 1.00 97.69 101 LEU A O 1
ATOM 794 N N . GLU A 1 102 ? -7.642 -5.141 15.208 1.00 97.31 102 GLU A N 1
ATOM 795 C CA . GLU A 1 102 ? -8.118 -6.373 15.839 1.00 97.31 102 GLU A CA 1
ATOM 796 C C . GLU A 1 102 ? -7.162 -6.848 16.942 1.00 97.31 102 GLU A C 1
ATOM 798 O O . GLU A 1 102 ? -7.600 -7.158 18.052 1.00 97.31 102 GLU A O 1
ATOM 803 N N . MET A 1 103 ? -5.850 -6.826 16.692 1.00 98.06 103 MET A N 1
ATOM 804 C CA . MET A 1 103 ? -4.829 -7.176 17.684 1.00 98.06 103 MET A CA 1
ATOM 805 C C . MET A 1 103 ? -4.805 -6.223 18.884 1.00 98.06 103 MET A C 1
ATOM 807 O O . MET A 1 103 ? -4.596 -6.683 20.013 1.00 98.06 103 MET A O 1
ATOM 811 N N . SER A 1 104 ? -5.021 -4.922 18.668 1.00 98.25 104 SER A N 1
ATOM 812 C CA . SER A 1 104 ? -5.175 -3.928 19.736 1.00 98.25 104 SER A CA 1
ATOM 813 C C . SER A 1 104 ? -6.422 -4.209 20.572 1.00 98.25 104 SER A C 1
ATOM 815 O O . SER A 1 104 ? -6.355 -4.228 21.803 1.00 98.25 104 SER A O 1
ATOM 817 N N . ARG A 1 105 ? -7.553 -4.506 19.921 1.00 97.75 105 ARG A N 1
ATOM 818 C CA . ARG A 1 105 ? -8.805 -4.864 20.603 1.00 97.75 105 ARG A CA 1
ATOM 819 C C . ARG A 1 105 ? -8.678 -6.164 21.396 1.00 97.75 105 ARG A C 1
ATOM 821 O O . ARG A 1 105 ? -9.130 -6.208 22.538 1.00 97.75 105 ARG A O 1
ATOM 828 N N . GLY A 1 106 ? -8.015 -7.180 20.843 1.00 98.00 106 GLY A N 1
ATOM 829 C CA . GLY A 1 106 ? -7.737 -8.450 21.521 1.00 98.00 106 GLY A CA 1
ATOM 830 C C . GLY A 1 106 ? -6.834 -8.309 22.753 1.00 98.00 106 GLY A C 1
ATOM 831 O O . GLY A 1 106 ? -6.914 -9.123 23.666 1.00 98.00 106 GLY A O 1
ATOM 832 N N . ARG A 1 107 ? -6.025 -7.243 22.820 1.00 98.31 107 ARG A N 1
ATOM 833 C CA . ARG A 1 107 ? -5.198 -6.879 23.987 1.00 98.31 107 ARG A CA 1
ATOM 834 C C . ARG A 1 107 ? -5.912 -5.969 24.991 1.00 98.31 107 ARG A C 1
ATOM 836 O O . ARG A 1 107 ? -5.285 -5.484 25.924 1.00 98.31 107 ARG A O 1
ATOM 843 N N . GLY A 1 108 ? -7.211 -5.731 24.811 1.00 98.19 108 GLY A N 1
ATOM 844 C CA . GLY A 1 108 ? -8.027 -4.943 25.733 1.00 98.19 108 GLY A CA 1
ATOM 845 C C . GLY A 1 108 ? -7.983 -3.429 25.513 1.00 98.19 108 GLY A C 1
ATOM 846 O O . GLY A 1 108 ? -8.698 -2.721 26.218 1.00 98.19 108 GLY A O 1
ATOM 847 N N . MET A 1 109 ? -7.234 -2.920 24.524 1.00 98.44 109 MET A N 1
ATOM 848 C CA . MET A 1 109 ? -7.181 -1.478 24.247 1.00 98.44 109 MET A CA 1
ATOM 849 C C . MET A 1 109 ? -8.560 -0.955 23.860 1.00 98.44 109 MET A C 1
ATOM 851 O O . MET A 1 109 ? -9.184 -1.456 22.922 1.00 98.44 109 MET A O 1
ATOM 855 N N . THR A 1 110 ? -9.034 0.075 24.546 1.00 98.31 110 THR A N 1
ATOM 856 C CA . THR A 1 110 ? -10.283 0.778 24.255 1.00 98.31 110 THR A CA 1
ATOM 857 C C . THR A 1 110 ? -10.211 1.522 22.919 1.00 98.31 110 THR A C 1
ATOM 859 O O . THR A 1 110 ? -9.145 1.897 22.433 1.00 98.31 110 THR A O 1
ATOM 862 N N . TRP A 1 111 ? -11.370 1.810 22.321 1.00 98.12 111 TRP A N 1
ATOM 863 C CA . TRP A 1 111 ? -11.434 2.652 21.119 1.00 98.12 111 TRP A CA 1
ATOM 864 C C . TRP A 1 111 ? -10.884 4.066 21.339 1.00 98.12 111 TRP A C 1
ATOM 866 O O . TRP A 1 111 ? -10.468 4.707 20.380 1.00 98.12 111 TRP A O 1
ATOM 876 N N . GLN A 1 112 ? -10.869 4.551 22.581 1.00 98.19 112 GLN A N 1
ATOM 877 C CA . GLN A 1 112 ? -10.274 5.837 22.926 1.00 98.19 112 GLN A CA 1
ATOM 878 C C . GLN A 1 112 ? -8.744 5.787 22.855 1.00 98.19 112 GLN A C 1
ATOM 880 O O . GLN A 1 112 ? -8.152 6.664 22.236 1.00 98.19 112 GLN A O 1
ATOM 885 N N . GLU A 1 113 ? -8.111 4.755 23.418 1.00 98.25 113 GLU A N 1
ATOM 886 C CA . GLU A 1 113 ? -6.652 4.557 23.339 1.00 98.25 113 GLU A CA 1
ATOM 887 C C . GLU A 1 113 ? -6.196 4.317 21.898 1.00 98.25 113 GLU A C 1
ATOM 889 O O . GLU A 1 113 ? -5.205 4.892 21.453 1.00 98.25 113 GLU A O 1
ATOM 894 N N . ILE A 1 114 ? -6.960 3.527 21.138 1.00 98.19 114 ILE A N 1
ATOM 895 C CA . ILE A 1 114 ? -6.718 3.329 19.704 1.00 98.19 114 ILE A CA 1
ATOM 896 C C . ILE A 1 114 ? -6.866 4.659 18.956 1.00 98.19 114 ILE A C 1
ATOM 898 O O . ILE A 1 114 ? -6.008 5.011 18.154 1.00 98.19 114 ILE A O 1
ATOM 902 N N . GLY A 1 115 ? -7.927 5.423 19.232 1.00 97.81 115 GLY A N 1
ATOM 903 C CA . GLY A 1 115 ? -8.134 6.742 18.636 1.00 97.81 115 GLY A CA 1
ATOM 904 C C . GLY A 1 115 ? -6.972 7.690 18.910 1.00 97.81 115 GLY A C 1
ATOM 905 O O . GLY A 1 115 ? -6.469 8.302 17.974 1.00 97.81 115 GLY A O 1
ATOM 906 N N . PHE A 1 116 ? -6.487 7.736 20.152 1.00 97.50 116 PHE A N 1
ATOM 907 C CA . PHE A 1 116 ? -5.300 8.502 20.523 1.00 97.50 116 PHE A CA 1
ATOM 908 C C . PHE A 1 116 ? -4.063 8.070 19.720 1.00 97.50 116 PHE A C 1
ATOM 910 O O . PHE A 1 116 ? -3.406 8.918 19.123 1.00 97.50 116 PHE A O 1
ATOM 917 N N . GLY A 1 117 ? -3.789 6.763 19.626 1.00 96.44 117 GLY A N 1
ATOM 918 C CA . GLY A 1 117 ? -2.664 6.233 18.845 1.00 96.44 117 GLY A CA 1
ATOM 919 C C . GLY A 1 117 ? -2.755 6.522 17.340 1.00 96.44 117 GLY A C 1
ATOM 920 O O . GLY A 1 117 ? -1.735 6.720 16.689 1.00 96.44 117 GLY A O 1
ATOM 921 N N . LEU A 1 118 ? -3.971 6.604 16.793 1.00 96.00 118 LEU A N 1
ATOM 922 C CA . LEU A 1 118 ? -4.229 6.967 15.394 1.00 96.00 118 LEU A CA 1
ATOM 923 C C . LEU A 1 118 ? -4.256 8.487 15.143 1.00 96.00 118 LEU A C 1
ATOM 925 O O . LEU A 1 118 ? -4.493 8.907 14.011 1.00 96.00 118 LEU A O 1
ATOM 929 N N . GLY A 1 119 ? -4.089 9.321 16.175 1.00 96.88 119 GLY A N 1
ATOM 930 C CA . GLY A 1 119 ? -4.240 10.776 16.061 1.00 96.88 119 GLY A CA 1
ATOM 931 C C . GLY A 1 119 ? -5.684 11.233 15.799 1.00 96.88 119 GLY A C 1
ATOM 932 O O . GLY A 1 119 ? -5.909 12.314 15.256 1.00 96.88 119 GLY A O 1
ATOM 933 N N . LEU A 1 120 ? -6.680 10.417 16.153 1.00 96.25 120 LEU A N 1
ATOM 934 C CA . LEU A 1 120 ? -8.102 10.721 16.009 1.00 96.25 120 LEU A CA 1
ATOM 935 C C . LEU A 1 120 ? -8.647 11.383 17.277 1.00 96.25 120 LEU A C 1
ATOM 937 O O . LEU A 1 120 ? -8.415 10.924 18.391 1.00 96.25 120 LEU A O 1
ATOM 941 N N . GLY A 1 121 ? -9.467 12.421 17.106 1.00 92.25 121 GLY A N 1
ATOM 942 C CA . GLY A 1 121 ? -10.011 13.183 18.236 1.00 92.25 121 GLY A CA 1
ATOM 943 C C . GLY A 1 121 ? -11.082 12.462 19.064 1.00 92.25 121 GLY A C 1
ATOM 944 O O . GLY A 1 121 ? -11.480 12.974 20.105 1.00 92.25 121 GLY A O 1
ATOM 945 N N . THR A 1 122 ? -11.593 11.305 18.620 1.00 96.25 122 THR A N 1
ATOM 946 C CA . THR A 1 122 ? -12.653 10.574 19.338 1.00 96.25 122 THR A CA 1
ATOM 947 C C . THR A 1 122 ? -12.561 9.058 19.160 1.00 96.25 122 THR A C 1
ATOM 949 O O . THR A 1 122 ? -12.157 8.556 18.110 1.00 96.25 122 THR A O 1
ATOM 952 N N . ALA A 1 123 ? -13.053 8.316 20.159 1.00 97.19 123 ALA A N 1
ATOM 953 C CA . ALA A 1 123 ? -13.227 6.863 20.083 1.00 97.19 123 ALA A CA 1
ATOM 954 C C . ALA A 1 123 ? -14.171 6.437 18.941 1.00 97.19 123 ALA A C 1
ATOM 956 O O . ALA A 1 123 ? -13.957 5.419 18.283 1.00 97.19 123 ALA A O 1
ATOM 957 N N . GLN A 1 124 ? -15.205 7.241 18.671 1.00 98.00 124 GLN A N 1
ATOM 958 C CA . GLN A 1 124 ? -16.159 6.977 17.596 1.00 98.00 124 GLN A CA 1
ATOM 959 C C . GLN A 1 124 ? -15.495 7.046 16.215 1.00 98.00 124 GLN A C 1
ATOM 961 O O . GLN A 1 124 ? -15.794 6.216 15.358 1.00 98.00 124 GLN A O 1
ATOM 966 N N . ALA A 1 125 ? -14.562 7.981 16.002 1.00 98.00 125 ALA A N 1
ATOM 967 C CA . ALA A 1 125 ? -13.801 8.059 14.757 1.00 98.00 125 ALA A CA 1
ATOM 968 C C . ALA A 1 125 ? -12.948 6.799 14.530 1.00 98.00 125 ALA A C 1
ATOM 970 O O . ALA A 1 125 ? -12.911 6.286 13.410 1.00 98.00 125 ALA A O 1
ATOM 971 N N . ALA A 1 126 ? -12.325 6.267 15.588 1.00 97.75 126 ALA A N 1
ATOM 972 C CA . ALA A 1 126 ? -11.552 5.027 15.517 1.00 97.75 126 ALA A CA 1
ATOM 973 C C . ALA A 1 126 ? -12.437 3.826 15.151 1.00 97.75 126 ALA A C 1
ATOM 975 O O . ALA A 1 126 ? -12.135 3.102 14.202 1.00 97.75 126 ALA A O 1
ATOM 976 N N . LYS A 1 127 ? -13.584 3.669 15.828 1.00 97.44 127 LYS A N 1
ATOM 977 C CA . LYS A 1 127 ? -14.546 2.598 15.528 1.00 97.44 127 LYS A CA 1
ATOM 978 C C . LYS A 1 127 ? -15.082 2.688 14.096 1.00 97.44 127 LYS A C 1
ATOM 980 O O . LYS A 1 127 ? -15.112 1.696 13.381 1.00 97.44 127 LYS A O 1
ATOM 985 N N . GLN A 1 128 ? -15.462 3.881 13.640 1.00 97.81 128 GLN A N 1
ATOM 986 C CA . GLN A 1 128 ? -15.946 4.066 12.270 1.00 97.81 128 GLN A CA 1
ATOM 987 C C . GLN A 1 128 ? -14.868 3.771 11.224 1.00 97.81 128 GLN A C 1
ATOM 989 O O . GLN A 1 128 ? -15.185 3.260 10.151 1.00 97.81 128 GLN A O 1
ATOM 994 N N . ARG A 1 129 ? -13.604 4.112 11.503 1.00 96.69 129 ARG A N 1
ATOM 995 C CA . ARG A 1 129 ? -12.482 3.778 10.622 1.00 96.69 129 ARG A CA 1
ATOM 996 C C . ARG A 1 129 ? -12.317 2.265 10.506 1.00 96.69 129 ARG A C 1
ATOM 998 O O . ARG A 1 129 ? -12.293 1.780 9.379 1.00 96.69 129 ARG A O 1
ATOM 1005 N N . HIS A 1 130 ? -12.308 1.552 11.634 1.00 96.88 130 HIS A N 1
ATOM 1006 C CA . HIS A 1 130 ? -12.329 0.090 11.661 1.00 96.88 130 HIS A CA 1
ATOM 1007 C C . HIS A 1 130 ? -13.486 -0.467 10.823 1.00 96.88 130 HIS A C 1
ATOM 1009 O O . HIS A 1 130 ? -13.248 -1.182 9.859 1.00 96.88 130 HIS A O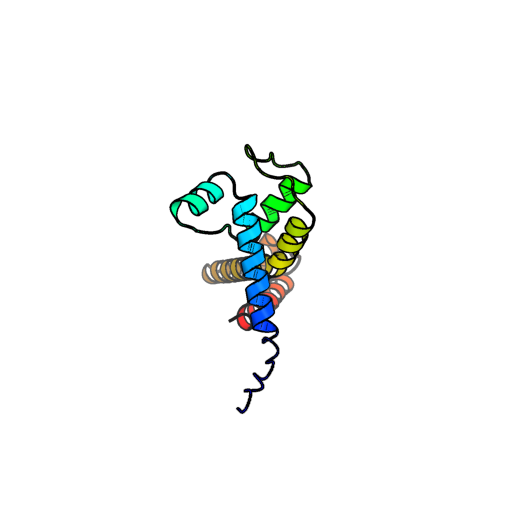 1
ATOM 1015 N N . ASP A 1 131 ? -14.727 -0.051 11.095 1.00 96.38 131 ASP A N 1
ATOM 1016 C CA . ASP A 1 131 ? -15.907 -0.583 10.401 1.00 96.38 131 ASP A CA 1
ATOM 1017 C C . ASP A 1 131 ? -15.860 -0.336 8.881 1.00 96.38 131 ASP A C 1
ATOM 1019 O O . ASP A 1 131 ? -16.300 -1.179 8.097 1.00 96.38 131 ASP A O 1
ATOM 1023 N N . ARG A 1 132 ? -15.314 0.807 8.435 1.00 95.69 132 ARG A N 1
ATOM 1024 C CA . ARG A 1 132 ? -15.107 1.090 7.004 1.00 95.69 132 ARG A CA 1
ATOM 1025 C C . ARG A 1 132 ? -14.025 0.211 6.384 1.00 95.69 132 ARG A C 1
ATOM 1027 O O . ARG A 1 132 ? -14.184 -0.184 5.232 1.00 95.69 132 ARG A O 1
ATOM 1034 N N . LEU A 1 133 ? -12.932 -0.040 7.100 1.00 95.88 133 LEU A N 1
ATOM 1035 C CA . LEU A 1 133 ? -11.841 -0.885 6.619 1.00 95.88 133 LEU A CA 1
ATOM 1036 C C . LEU A 1 133 ? -12.278 -2.349 6.559 1.00 95.88 133 LEU A C 1
ATOM 1038 O O . LEU A 1 133 ? -12.194 -2.942 5.491 1.00 95.88 133 LEU A O 1
ATOM 1042 N N . SER A 1 134 ? -12.871 -2.888 7.629 1.00 93.81 134 SER A N 1
ATOM 1043 C CA . SER A 1 134 ? -13.351 -4.275 7.679 1.00 93.81 134 SER A CA 1
ATOM 1044 C C . SER A 1 134 ? -14.389 -4.578 6.596 1.00 93.81 134 SER A C 1
ATOM 1046 O O . SER A 1 134 ? -14.401 -5.666 6.029 1.00 93.81 134 SER A O 1
ATOM 1048 N N . ARG A 1 135 ? -15.274 -3.624 6.270 1.00 92.94 135 ARG A N 1
ATOM 1049 C CA . ARG A 1 135 ? -16.222 -3.796 5.155 1.00 92.94 135 ARG A CA 1
ATOM 1050 C C . ARG A 1 135 ? -15.520 -3.870 3.804 1.00 92.94 135 ARG A C 1
ATOM 1052 O O . ARG A 1 135 ? -15.945 -4.652 2.966 1.00 92.94 135 ARG A O 1
ATOM 1059 N N . ARG A 1 136 ? -14.479 -3.063 3.596 1.00 90.06 136 ARG A N 1
ATOM 1060 C CA . ARG A 1 136 ? -13.727 -3.015 2.339 1.00 90.06 136 ARG A CA 1
ATOM 1061 C C . ARG A 1 136 ? -12.900 -4.283 2.143 1.00 90.06 136 ARG A C 1
ATOM 1063 O O . ARG A 1 136 ? -13.013 -4.914 1.105 1.00 90.06 136 ARG A O 1
ATOM 1070 N N . THR A 1 137 ? -12.166 -4.706 3.169 1.00 88.62 137 THR A N 1
ATOM 1071 C CA . THR A 1 137 ? -11.303 -5.895 3.105 1.00 88.62 137 THR A CA 1
ATOM 1072 C C . THR A 1 137 ? -12.095 -7.203 3.024 1.00 88.62 137 THR A C 1
ATOM 1074 O O . THR A 1 137 ? -11.620 -8.171 2.440 1.00 88.62 137 THR A O 1
ATOM 1077 N N . ASN A 1 138 ? -13.326 -7.247 3.546 1.00 80.88 138 ASN A N 1
ATOM 1078 C CA . ASN A 1 138 ? -14.211 -8.407 3.386 1.00 80.88 138 ASN A CA 1
ATOM 1079 C C . ASN A 1 138 ? -14.880 -8.496 2.004 1.00 80.88 138 ASN A C 1
ATOM 1081 O O . ASN A 1 138 ? -15.361 -9.566 1.656 1.00 80.88 138 ASN A O 1
ATOM 1085 N N . GLN A 1 139 ? -14.938 -7.403 1.235 1.00 64.19 139 GLN A N 1
ATOM 1086 C CA . GLN A 1 139 ? -15.443 -7.406 -0.147 1.00 64.19 139 GLN A CA 1
ATOM 1087 C C . GLN A 1 139 ? -14.379 -7.839 -1.168 1.00 64.19 139 GLN A C 1
ATOM 1089 O O . GLN A 1 139 ? -14.713 -8.088 -2.320 1.00 64.19 139 GLN A O 1
ATOM 1094 N N . GLU A 1 140 ? -13.111 -7.907 -0.755 1.00 57.12 140 GLU A N 1
ATOM 1095 C CA . GLU A 1 140 ? -11.970 -8.315 -1.586 1.00 57.12 140 GLU A CA 1
ATOM 1096 C C . GLU A 1 140 ? -11.624 -9.813 -1.458 1.00 57.12 140 GLU A C 1
ATOM 1098 O O . GLU A 1 140 ? -10.700 -10.275 -2.128 1.00 57.12 140 GLU A O 1
ATOM 1103 N N . LYS A 1 141 ? -12.344 -10.559 -0.607 1.00 46.16 141 LYS A N 1
ATOM 1104 C CA . LYS A 1 141 ? -12.269 -12.026 -0.498 1.00 46.16 141 LYS A CA 1
ATOM 1105 C C . LYS A 1 141 ? -13.258 -12.691 -1.445 1.00 46.16 141 LYS A C 1
ATOM 1107 O O . LYS A 1 141 ? -12.866 -13.721 -2.031 1.00 46.16 141 LYS A O 1
#

Sequence (141 aa):
MTQDDAEFTRPDPEEARRNRVYAALMRLTERHAAGEDRARWSERRMPMQPFDAVRRVSDLAAGSALPGEDEPAVDAADLTAALTLVPWARAEFDQLEVGLLEMSRGRGMTWQEIGFGLGLGTAQAAKQRHDRLSRRTNQEK

Foldseek 3Di:
DDDPPPDDDDPDPVVVLVVLLVVLQLVLLVQFQDDVSVVCCVPPVDTDDLVVSLVRLVCQVVVVDDGDDVRDRRDPSNVVSNVSSVVVVVLVVLVVVLVVLVVCVVVVNQLQNVCVVVVHPDSVVSVVSNVVSVVVNVVVD